Protein AF-A0A9X9I6J0-F1 (afdb_monomer_lite)

InterPro domains:
  IPR027417 P-loop containing nucleoside triphosphate hydrolase [G3DSA:3.40.50.300] (1-83)
  IPR027417 P-loop containing nucleoside triphosphate hydrolase [SSF52540] (9-61)
  IPR041685 Endonuclease GajA/Old nuclease/RecF-like, AAA domain [PF13175] (3-50)
  IPR051396 Bacterial Antiviral Defense Nuclease [PTHR43581] (5-125)

Sequence (135 aa):
MIKNKKNIIFCIDEPDAFLHRGLQLKLRDVLYDISNKHQVIVTTHSPEFIDSSSLKNVILLDQEIGEEKLYKRTNTYINSINTISIDLSEDDGARKIREYLGLEEDKTDLLDNYNIFVEGECDKNIFLNYVSCLK

Organism: Neisseria subflava (NCBI:txid28449)

Radius of gyration: 22.51 Å; chains: 1; bounding box: 66×33×71 Å

Structure (mmCIF, N/CA/C/O backbone):
data_AF-A0A9X9I6J0-F1
#
_entry.id   AF-A0A9X9I6J0-F1
#
loop_
_atom_site.group_PDB
_atom_site.id
_atom_site.type_symbol
_atom_site.label_atom_id
_atom_site.label_alt_id
_atom_site.label_comp_id
_atom_site.label_asym_id
_atom_site.label_entity_id
_atom_site.label_seq_id
_atom_site.pdbx_PDB_ins_code
_atom_site.Cartn_x
_atom_site.Cartn_y
_atom_site.Cartn_z
_atom_site.occupancy
_atom_site.B_iso_or_equiv
_atom_site.auth_seq_id
_atom_site.auth_comp_id
_atom_site.auth_asym_id
_atom_site.auth_atom_id
_atom_site.pdbx_PDB_model_num
ATOM 1 N N . MET A 1 1 ? 3.836 16.599 34.143 1.00 36.25 1 MET A N 1
ATOM 2 C CA . MET A 1 1 ? 4.628 15.525 33.503 1.00 36.25 1 MET A CA 1
ATOM 3 C C . MET A 1 1 ? 4.252 15.482 32.027 1.00 36.25 1 MET A C 1
ATOM 5 O O . MET A 1 1 ? 3.197 14.962 31.689 1.00 36.25 1 MET A O 1
ATOM 9 N N . ILE A 1 2 ? 5.033 16.123 31.157 1.00 43.81 2 ILE A N 1
ATOM 10 C CA . ILE A 1 2 ? 4.777 16.112 29.710 1.00 43.81 2 ILE A CA 1
ATOM 11 C C . ILE A 1 2 ? 5.226 14.733 29.214 1.00 43.81 2 ILE A C 1
ATOM 13 O O . ILE A 1 2 ? 6.422 14.467 29.126 1.00 43.81 2 ILE A O 1
ATOM 17 N N . LYS A 1 3 ? 4.282 13.807 28.989 1.00 50.66 3 LYS A N 1
ATOM 18 C CA . LYS A 1 3 ? 4.588 12.533 28.324 1.00 50.66 3 LYS A CA 1
ATOM 19 C C . LYS A 1 3 ? 5.032 12.879 26.909 1.00 50.66 3 LYS A C 1
ATOM 21 O O . LYS A 1 3 ? 4.205 13.252 26.084 1.00 50.66 3 LYS A O 1
ATOM 26 N N . ASN A 1 4 ? 6.332 12.784 26.657 1.00 54.72 4 ASN A N 1
ATOM 27 C CA . ASN A 1 4 ? 6.906 12.935 25.330 1.00 54.72 4 ASN A CA 1
ATOM 28 C C . ASN A 1 4 ? 6.281 11.838 24.448 1.00 54.72 4 ASN A C 1
ATOM 30 O O . ASN A 1 4 ? 6.608 10.659 24.607 1.00 54.72 4 ASN A O 1
ATOM 34 N N . LYS A 1 5 ? 5.283 12.192 23.625 1.00 62.47 5 LYS A N 1
ATOM 35 C CA . LYS A 1 5 ? 4.654 11.261 22.680 1.00 62.47 5 LYS A CA 1
ATOM 36 C C . LYS A 1 5 ? 5.770 10.823 21.736 1.00 62.47 5 LYS A C 1
ATOM 38 O O . LYS A 1 5 ? 6.253 11.622 20.943 1.00 62.47 5 LYS A O 1
ATOM 43 N N . LYS A 1 6 ? 6.242 9.584 21.882 1.00 72.94 6 LYS A N 1
ATOM 44 C CA . LYS A 1 6 ? 7.229 9.024 20.960 1.00 72.94 6 LYS A CA 1
ATOM 45 C C . LYS A 1 6 ? 6.564 8.946 19.587 1.00 72.94 6 LYS A C 1
ATOM 47 O O . LYS A 1 6 ? 5.580 8.225 19.431 1.00 72.94 6 LYS A O 1
ATOM 52 N N . ASN A 1 7 ? 7.087 9.703 18.630 1.00 81.25 7 ASN A N 1
ATOM 53 C CA . ASN A 1 7 ? 6.712 9.579 17.229 1.00 81.25 7 ASN A CA 1
ATOM 54 C C . ASN A 1 7 ? 7.362 8.295 16.710 1.00 81.25 7 ASN A C 1
ATOM 56 O O . ASN A 1 7 ? 8.572 8.250 16.507 1.00 81.25 7 ASN A O 1
ATOM 60 N N . ILE A 1 8 ? 6.567 7.232 16.611 1.00 92.31 8 ILE A N 1
ATOM 61 C CA . ILE A 1 8 ? 7.001 5.920 16.130 1.00 92.31 8 ILE A CA 1
ATOM 62 C C . ILE A 1 8 ? 6.483 5.764 14.703 1.00 92.31 8 ILE A C 1
ATOM 64 O O . ILE A 1 8 ? 5.313 6.054 14.438 1.00 92.31 8 ILE A O 1
ATOM 68 N N . ILE A 1 9 ? 7.366 5.316 13.815 1.00 95.12 9 ILE A N 1
ATOM 69 C CA . ILE A 1 9 ? 7.051 4.929 12.442 1.00 95.12 9 ILE A CA 1
ATOM 70 C C . ILE A 1 9 ? 7.337 3.432 12.335 1.00 95.12 9 ILE A C 1
ATOM 72 O O . ILE A 1 9 ? 8.431 2.987 12.686 1.00 95.12 9 ILE A O 1
ATOM 76 N N . PHE A 1 10 ? 6.349 2.668 11.890 1.00 95.69 10 PHE A N 1
ATOM 77 C CA . PHE A 1 10 ? 6.479 1.255 11.569 1.00 95.69 10 PHE A CA 1
ATOM 78 C C . PHE A 1 10 ? 6.655 1.119 10.061 1.00 95.69 10 PHE A C 1
ATOM 80 O O . PHE A 1 10 ? 5.794 1.568 9.312 1.00 95.69 10 PHE A O 1
ATOM 87 N N . CYS A 1 11 ? 7.746 0.492 9.632 1.00 97.19 11 CYS A N 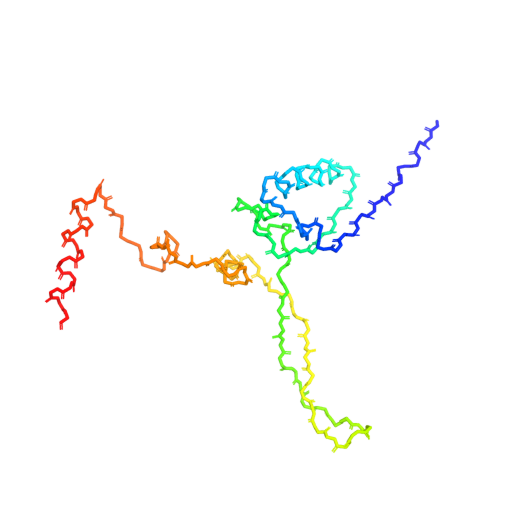1
ATOM 88 C CA . CYS A 1 11 ? 7.964 0.105 8.242 1.00 97.19 11 CYS A CA 1
ATOM 89 C C . CYS A 1 11 ? 8.059 -1.417 8.206 1.00 97.19 11 CYS A C 1
ATOM 91 O O . CYS A 1 11 ? 8.928 -1.976 8.878 1.00 97.19 11 CYS A O 1
ATOM 93 N N . ILE A 1 12 ? 7.151 -2.078 7.492 1.00 96.00 12 ILE A N 1
ATOM 94 C CA . ILE A 1 12 ? 7.087 -3.541 7.444 1.00 96.00 12 ILE A CA 1
ATOM 95 C C . ILE A 1 12 ? 7.067 -3.977 5.987 1.00 96.00 12 ILE A C 1
ATOM 97 O O . ILE A 1 12 ? 6.236 -3.509 5.214 1.00 96.00 12 ILE A O 1
ATOM 101 N N . ASP A 1 13 ? 7.998 -4.855 5.638 1.00 95.69 13 ASP A N 1
ATOM 102 C CA . ASP A 1 13 ? 8.119 -5.390 4.289 1.00 95.69 13 ASP A CA 1
ATOM 103 C C . ASP A 1 13 ? 7.268 -6.659 4.161 1.00 95.69 13 ASP A C 1
ATOM 105 O O . ASP A 1 13 ? 7.384 -7.543 5.013 1.00 95.69 13 ASP A O 1
ATOM 109 N N . GLU A 1 14 ? 6.386 -6.704 3.160 1.00 94.12 14 GLU A N 1
ATOM 110 C CA . GLU A 1 14 ? 5.515 -7.839 2.805 1.00 94.12 14 GLU A CA 1
ATOM 111 C C . GLU A 1 14 ? 4.918 -8.587 4.018 1.00 94.12 14 GLU A C 1
ATOM 113 O O . GLU A 1 14 ? 5.142 -9.790 4.209 1.00 94.12 14 GLU A O 1
ATOM 118 N N . PRO A 1 15 ? 4.140 -7.911 4.886 1.00 94.25 15 PRO A N 1
ATOM 119 C CA . PRO A 1 15 ? 3.650 -8.516 6.121 1.00 94.25 15 PRO A CA 1
ATOM 120 C C . PRO A 1 15 ? 2.629 -9.643 5.857 1.00 94.25 15 PRO A C 1
ATOM 122 O O . PRO A 1 15 ? 2.324 -10.430 6.752 1.00 94.25 15 PRO A O 1
ATOM 125 N N . ASP A 1 16 ? 2.099 -9.727 4.635 1.00 92.38 16 ASP A N 1
ATOM 126 C CA . ASP A 1 16 ? 1.165 -10.735 4.141 1.00 92.38 16 ASP A CA 1
ATOM 127 C C . ASP A 1 16 ? 1.818 -12.025 3.625 1.00 92.38 16 ASP A C 1
ATOM 129 O O . ASP A 1 16 ? 1.104 -12.998 3.346 1.00 92.38 16 ASP A O 1
ATOM 133 N N . ALA A 1 17 ? 3.151 -12.067 3.542 1.00 90.81 17 ALA A N 1
ATOM 134 C CA . ALA A 1 17 ? 3.883 -13.227 3.058 1.00 90.81 17 ALA A CA 1
ATOM 135 C C . ALA A 1 17 ? 3.487 -14.504 3.824 1.00 90.81 17 ALA A C 1
ATOM 137 O O . ALA A 1 17 ? 3.465 -14.552 5.056 1.00 90.81 17 ALA A O 1
ATOM 138 N N . PHE A 1 18 ? 3.170 -15.567 3.078 1.00 90.06 18 PHE A N 1
ATOM 139 C CA . PHE A 1 18 ? 2.758 -16.883 3.597 1.00 90.06 18 PHE A CA 1
ATOM 140 C C . PHE A 1 18 ? 1.451 -16.911 4.412 1.00 90.06 18 PHE A C 1
ATOM 142 O O . PHE A 1 18 ? 1.094 -17.957 4.961 1.00 90.06 18 PHE A O 1
ATOM 149 N N . LEU A 1 19 ? 0.701 -15.807 4.484 1.00 93.12 19 LEU A N 1
ATOM 150 C CA . LEU A 1 19 ? -0.593 -15.772 5.157 1.00 93.12 19 LEU A CA 1
ATOM 151 C C . LEU A 1 19 ? -1.723 -16.121 4.192 1.00 93.12 19 LEU A C 1
ATOM 153 O O . LEU A 1 19 ? -1.827 -15.572 3.101 1.00 93.12 19 LEU A O 1
ATOM 157 N N . HIS A 1 20 ? -2.638 -16.986 4.628 1.00 93.50 20 HIS A N 1
ATOM 158 C CA . HIS A 1 20 ? -3.908 -17.168 3.927 1.00 93.50 20 HIS A CA 1
ATOM 159 C C . HIS A 1 20 ? -4.798 -15.923 4.102 1.00 93.50 20 HIS A C 1
ATOM 161 O O . HIS A 1 20 ? -4.736 -15.264 5.144 1.00 93.50 20 HIS A O 1
ATOM 167 N N . ARG A 1 21 ? -5.686 -15.643 3.137 1.00 89.88 21 ARG A N 1
ATOM 168 C CA . ARG A 1 21 ? -6.538 -14.434 3.070 1.00 89.88 21 ARG A CA 1
ATOM 169 C C . ARG A 1 21 ? -7.158 -14.009 4.408 1.00 89.88 21 ARG A C 1
ATOM 171 O O . ARG A 1 21 ? -7.104 -12.846 4.791 1.00 89.88 21 ARG A O 1
ATOM 178 N N . GLY A 1 22 ? -7.715 -14.959 5.160 1.00 94.50 22 GLY A N 1
ATOM 179 C CA . GLY A 1 22 ? -8.346 -14.668 6.454 1.00 94.50 22 GLY A CA 1
ATOM 180 C C . GLY A 1 22 ? -7.391 -14.100 7.516 1.00 94.50 22 GLY A C 1
ATOM 181 O O . GLY A 1 22 ? -7.822 -13.333 8.373 1.00 94.50 22 GLY A O 1
ATOM 182 N N . LEU A 1 23 ? -6.104 -14.455 7.474 1.00 95.44 23 LEU A N 1
ATOM 183 C CA . LEU A 1 23 ? -5.079 -13.890 8.356 1.00 95.44 23 LEU A CA 1
ATOM 184 C C . LEU A 1 23 ? -4.576 -12.538 7.844 1.00 95.44 23 LEU A C 1
ATOM 186 O O . LEU A 1 23 ? -4.336 -11.658 8.664 1.00 95.44 23 LEU A O 1
ATOM 190 N N . GLN A 1 24 ? -4.488 -12.353 6.525 1.00 95.06 24 GLN A N 1
ATOM 191 C CA . GLN A 1 24 ? -4.142 -11.064 5.914 1.00 95.06 24 GLN A CA 1
ATOM 192 C C . GLN A 1 24 ? -5.135 -9.966 6.326 1.00 95.06 24 GLN A C 1
ATOM 194 O O . GLN A 1 24 ? -4.719 -8.905 6.776 1.00 95.06 24 GLN A O 1
ATOM 199 N N . LEU A 1 25 ? -6.443 -10.257 6.293 1.00 94.56 25 LEU A N 1
ATOM 200 C CA . LEU A 1 25 ? -7.488 -9.331 6.755 1.00 94.56 25 LEU A CA 1
ATOM 201 C C . LEU A 1 25 ? -7.326 -8.950 8.235 1.00 94.56 25 LEU A C 1
ATOM 203 O O . LEU A 1 25 ? -7.371 -7.775 8.582 1.00 94.56 25 LEU A O 1
ATOM 207 N N . LYS A 1 26 ? -7.074 -9.933 9.110 1.00 96.25 26 LYS A N 1
ATOM 208 C CA . LYS A 1 26 ? -6.847 -9.672 10.543 1.00 96.25 26 LYS A CA 1
ATOM 209 C C . LYS A 1 26 ? -5.596 -8.835 10.784 1.00 96.25 26 LYS A C 1
ATOM 211 O O . LYS A 1 26 ? -5.595 -7.954 11.636 1.00 96.25 26 LYS A O 1
ATOM 216 N N . LEU A 1 27 ? -4.523 -9.135 10.061 1.00 96.12 27 LEU A N 1
ATOM 217 C CA . LEU A 1 27 ? -3.266 -8.406 10.146 1.00 96.12 27 LEU A CA 1
ATOM 218 C C . LEU A 1 27 ? -3.442 -6.953 9.697 1.00 96.12 27 LEU A C 1
ATOM 220 O O . LEU A 1 27 ? -3.000 -6.043 10.393 1.00 96.12 27 LEU A O 1
ATOM 224 N N . ARG A 1 28 ? -4.134 -6.738 8.578 1.00 94.50 28 ARG A N 1
ATOM 225 C CA . ARG A 1 28 ? -4.509 -5.412 8.093 1.00 94.50 28 ARG A CA 1
ATOM 226 C C . ARG A 1 28 ? -5.262 -4.620 9.162 1.00 94.50 28 ARG A C 1
ATOM 228 O O . ARG A 1 28 ? -4.889 -3.484 9.434 1.00 94.50 28 ARG A O 1
ATOM 235 N N . ASP A 1 29 ? -6.266 -5.216 9.803 1.00 95.38 29 ASP A N 1
ATOM 236 C CA . ASP A 1 29 ? -7.049 -4.541 10.848 1.00 95.38 29 ASP A CA 1
ATOM 237 C C . ASP A 1 29 ? -6.165 -4.126 12.040 1.00 95.38 29 ASP A C 1
ATOM 239 O O . ASP A 1 29 ? -6.233 -2.989 12.506 1.00 95.38 29 ASP A O 1
ATOM 243 N N . VAL A 1 30 ? -5.248 -5.001 12.472 1.00 96.38 30 VAL A N 1
ATOM 244 C CA . VAL A 1 30 ? -4.263 -4.680 13.522 1.00 96.38 30 VAL A CA 1
ATOM 245 C C . VAL A 1 30 ? -3.352 -3.519 13.107 1.00 96.38 30 VAL A C 1
ATOM 247 O O . VAL A 1 30 ? -3.060 -2.639 13.918 1.00 96.38 30 VAL A O 1
ATOM 250 N N . LEU A 1 31 ? -2.894 -3.491 11.855 1.00 95.56 31 LEU A N 1
ATOM 251 C CA . LEU A 1 31 ? -2.039 -2.418 11.346 1.00 95.56 31 LEU A CA 1
ATOM 252 C C . LEU A 1 31 ? -2.794 -1.089 11.232 1.00 95.56 31 LEU A C 1
ATOM 254 O O . LEU A 1 31 ? -2.233 -0.049 11.586 1.00 95.56 31 LEU A O 1
ATOM 258 N N . TYR A 1 32 ? -4.071 -1.109 10.841 1.00 93.31 32 TYR A N 1
ATOM 259 C CA . TYR A 1 32 ? -4.934 0.073 10.884 1.00 93.31 32 TYR A CA 1
ATOM 260 C C . TYR A 1 32 ? -5.128 0.583 12.314 1.00 93.31 32 TYR A C 1
ATOM 262 O O . TYR A 1 32 ? -4.986 1.784 12.557 1.00 93.31 32 TYR A O 1
ATOM 270 N N . ASP A 1 33 ? -5.353 -0.302 13.284 1.00 95.56 33 ASP A N 1
ATOM 271 C CA . ASP A 1 33 ? -5.473 0.080 14.694 1.00 95.56 33 ASP A CA 1
ATOM 272 C C . ASP A 1 33 ? -4.203 0.755 15.226 1.00 95.56 33 ASP A C 1
ATOM 274 O O . ASP A 1 33 ? -4.274 1.740 15.972 1.00 95.56 33 ASP A O 1
ATOM 27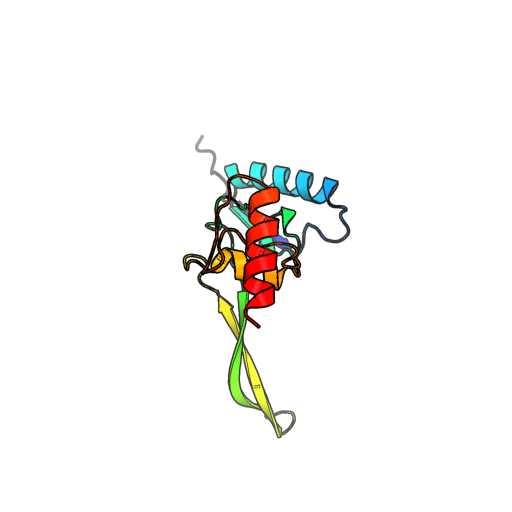8 N N . ILE A 1 34 ? -3.031 0.264 14.815 1.00 94.62 34 ILE A N 1
ATOM 279 C CA . ILE A 1 34 ? -1.739 0.889 15.121 1.00 94.62 34 ILE A CA 1
ATOM 280 C C . ILE A 1 34 ? -1.620 2.248 14.417 1.00 94.62 34 ILE A C 1
ATOM 282 O O . ILE A 1 34 ? -1.155 3.215 15.039 1.00 94.62 34 ILE A O 1
ATOM 286 N N . SER A 1 35 ? -2.092 2.351 13.168 1.00 93.50 35 SER A N 1
ATOM 287 C CA . SER A 1 35 ? -2.018 3.576 12.363 1.00 93.50 35 SER A CA 1
ATOM 288 C C . SER A 1 35 ? -2.760 4.769 12.984 1.00 93.50 35 SER A C 1
ATOM 290 O O . SER A 1 35 ? -2.368 5.921 12.809 1.00 93.50 35 SER A O 1
ATOM 292 N N . ASN A 1 36 ? -3.764 4.503 13.830 1.00 93.19 36 ASN A N 1
ATOM 293 C CA . ASN A 1 36 ? -4.501 5.535 14.567 1.00 93.19 36 ASN A CA 1
ATOM 294 C C . ASN A 1 36 ? -3.626 6.330 15.555 1.00 93.19 36 ASN A C 1
ATOM 296 O O . ASN A 1 36 ? -4.020 7.401 16.026 1.00 93.19 36 ASN A O 1
ATOM 300 N N . LYS A 1 37 ? -2.458 5.798 15.940 1.00 92.81 37 LYS A N 1
ATOM 301 C CA . LYS A 1 37 ? -1.541 6.422 16.913 1.00 92.81 37 LYS A CA 1
ATOM 302 C C . LYS A 1 37 ? -0.127 6.626 16.378 1.00 92.81 37 LYS A C 1
ATOM 304 O O . LYS A 1 37 ? 0.594 7.469 16.917 1.00 92.81 37 LYS A O 1
ATOM 309 N N . HIS A 1 38 ? 0.274 5.853 15.376 1.00 93.44 38 HIS A N 1
ATOM 310 C CA . HIS A 1 38 ? 1.630 5.794 14.837 1.00 93.44 38 HIS A CA 1
ATOM 311 C C . HIS A 1 38 ? 1.584 5.758 13.311 1.00 93.44 38 HIS A C 1
ATOM 313 O O . HIS A 1 38 ? 0.596 5.318 12.750 1.00 93.44 38 HIS A O 1
ATOM 319 N N . GLN A 1 39 ? 2.634 6.195 12.619 1.00 94.19 39 GLN A N 1
ATOM 320 C CA . GLN A 1 39 ? 2.664 6.041 11.163 1.00 94.19 39 GLN A CA 1
ATOM 321 C C . GLN A 1 39 ? 3.024 4.594 10.822 1.00 94.19 39 GLN A C 1
ATOM 323 O O . GLN A 1 39 ? 3.944 4.039 11.422 1.00 94.19 39 GLN A O 1
ATOM 328 N N . VAL A 1 40 ? 2.311 3.995 9.874 1.00 96.19 40 VAL A N 1
ATOM 329 C CA . VAL A 1 40 ? 2.560 2.630 9.400 1.00 96.19 40 VAL A CA 1
ATOM 330 C C . VAL A 1 40 ? 2.740 2.683 7.888 1.00 96.19 40 VAL A C 1
ATOM 332 O O . VAL A 1 40 ? 1.900 3.242 7.189 1.00 96.19 40 VAL A O 1
ATOM 335 N N . ILE A 1 41 ? 3.850 2.138 7.400 1.00 96.69 41 ILE A N 1
ATOM 336 C CA . ILE A 1 41 ? 4.186 2.000 5.985 1.00 96.69 41 ILE A CA 1
ATOM 337 C C . ILE A 1 41 ? 4.399 0.513 5.733 1.00 96.69 41 ILE A C 1
ATOM 339 O O . ILE A 1 41 ? 5.191 -0.128 6.429 1.00 96.69 41 ILE A O 1
ATOM 343 N N . VAL A 1 42 ? 3.682 -0.028 4.755 1.00 95.56 42 VAL A N 1
ATOM 344 C CA . VAL A 1 42 ? 3.794 -1.431 4.360 1.00 95.56 42 VAL A CA 1
ATOM 345 C C . VAL A 1 42 ? 3.998 -1.542 2.860 1.00 95.56 42 VAL A C 1
ATOM 347 O O . VAL A 1 42 ? 3.431 -0.762 2.098 1.00 95.56 42 VAL A O 1
ATOM 350 N N . THR A 1 43 ? 4.801 -2.513 2.451 1.00 94.69 43 THR A N 1
ATOM 351 C CA . THR A 1 43 ? 4.828 -3.024 1.077 1.00 94.69 43 THR A CA 1
ATOM 352 C C . THR A 1 43 ? 3.975 -4.285 1.042 1.00 94.69 43 THR A C 1
ATOM 354 O O . THR A 1 43 ? 3.904 -5.016 2.029 1.00 94.69 43 THR A O 1
ATOM 357 N N . THR A 1 44 ? 3.258 -4.524 -0.049 1.00 91.88 44 THR A N 1
ATOM 358 C CA . THR A 1 44 ? 2.397 -5.702 -0.161 1.00 91.88 44 THR A CA 1
ATOM 359 C C . THR A 1 44 ? 2.075 -5.994 -1.617 1.00 91.88 44 THR A C 1
ATOM 361 O O . THR A 1 44 ? 1.945 -5.077 -2.429 1.00 91.88 44 THR A O 1
ATOM 364 N N . HIS A 1 45 ? 1.915 -7.279 -1.919 1.00 88.12 45 HIS A N 1
ATOM 365 C CA . HIS A 1 45 ? 1.353 -7.769 -3.175 1.00 88.12 45 HIS A CA 1
ATOM 366 C C . HIS A 1 45 ? -0.106 -8.223 -3.010 1.00 88.12 45 HIS A C 1
ATOM 368 O O . HIS A 1 45 ? -0.693 -8.761 -3.947 1.00 88.12 45 HIS A O 1
ATOM 374 N N . SER A 1 46 ? -0.705 -8.036 -1.829 1.00 88.31 46 SER A N 1
ATOM 375 C CA . SER A 1 46 ? -2.072 -8.462 -1.550 1.00 88.31 46 SER A CA 1
ATOM 376 C C . SER A 1 46 ? -3.079 -7.318 -1.728 1.00 88.31 46 SER A C 1
ATOM 378 O O . SER A 1 46 ? -2.945 -6.270 -1.087 1.00 88.31 46 SER A O 1
ATOM 380 N N . PRO A 1 47 ? -4.162 -7.523 -2.505 1.00 87.00 47 PRO A N 1
ATOM 381 C CA . PRO A 1 47 ? -5.255 -6.557 -2.604 1.00 87.00 47 PRO A CA 1
ATOM 382 C C . PRO A 1 47 ? -6.001 -6.361 -1.282 1.00 87.00 47 PRO A C 1
ATOM 384 O O . PRO A 1 47 ? -6.670 -5.346 -1.112 1.00 87.00 47 PRO A O 1
ATOM 387 N N . GLU A 1 48 ? -5.897 -7.290 -0.322 1.00 88.69 48 GLU A N 1
ATOM 388 C CA . GLU A 1 48 ? -6.637 -7.190 0.942 1.00 88.69 48 GLU A CA 1
ATOM 389 C C . GLU A 1 48 ? -6.225 -5.964 1.769 1.00 88.69 48 GLU A C 1
ATOM 391 O O . GLU A 1 48 ? -7.018 -5.485 2.582 1.00 88.69 48 GLU A O 1
ATOM 396 N N . PHE A 1 49 ? -5.009 -5.452 1.555 1.00 88.88 49 PHE A N 1
ATOM 397 C CA . PHE A 1 49 ? -4.445 -4.275 2.222 1.00 88.88 49 PHE A CA 1
ATOM 398 C C . PHE A 1 49 ? -4.854 -2.947 1.580 1.00 88.88 49 PHE A C 1
ATOM 400 O O . PHE A 1 49 ? -4.556 -1.887 2.131 1.00 88.88 49 PHE A O 1
ATOM 407 N N . ILE A 1 50 ? -5.535 -2.991 0.435 1.00 85.75 50 ILE A N 1
ATOM 408 C CA . ILE A 1 50 ? -5.962 -1.803 -0.294 1.00 85.75 50 ILE A CA 1
ATOM 409 C C . ILE A 1 50 ? -7.402 -1.471 0.077 1.00 85.75 50 ILE A C 1
ATOM 411 O O . ILE A 1 50 ? -8.319 -2.277 -0.081 1.00 85.75 50 ILE A O 1
ATOM 415 N N . ASP A 1 51 ? -7.611 -0.244 0.543 1.00 79.31 51 ASP A N 1
ATOM 416 C CA . ASP A 1 51 ? -8.951 0.288 0.747 1.00 79.31 51 ASP A CA 1
ATOM 417 C C . ASP A 1 51 ? -9.562 0.706 -0.598 1.00 79.31 51 ASP A C 1
ATOM 419 O O . ASP A 1 51 ? -9.249 1.761 -1.152 1.00 79.31 51 ASP A O 1
ATOM 423 N N . SER A 1 52 ? -10.472 -0.126 -1.107 1.00 70.94 52 SER A N 1
ATOM 424 C CA . SER A 1 52 ? -11.215 0.138 -2.348 1.00 70.94 52 SER A CA 1
ATOM 425 C C . SER A 1 52 ? -12.047 1.428 -2.330 1.00 70.94 52 SER A C 1
ATOM 427 O O . SER A 1 52 ? -12.393 1.938 -3.391 1.00 70.94 52 SER A O 1
ATOM 429 N N . SER A 1 53 ? -12.371 1.971 -1.149 1.00 71.50 53 SER A N 1
ATOM 430 C CA . SER A 1 53 ? -13.164 3.198 -1.026 1.00 71.50 53 SER A CA 1
ATOM 431 C C . SER A 1 53 ? -12.327 4.475 -1.146 1.00 71.50 53 SER A C 1
ATOM 433 O O . SER A 1 53 ? -12.868 5.544 -1.434 1.00 71.50 53 SER A O 1
ATOM 435 N N . SER A 1 54 ? -11.010 4.390 -0.925 1.00 78.81 54 SER A N 1
ATOM 436 C CA . SER A 1 54 ? -10.111 5.542 -0.970 1.00 78.81 54 SER A CA 1
ATOM 437 C C . SER A 1 54 ? -8.653 5.126 -1.169 1.00 78.81 54 SER A C 1
ATOM 439 O O . SER A 1 54 ? -8.000 4.625 -0.256 1.00 78.81 54 SER A O 1
ATOM 441 N N . LEU A 1 55 ? -8.079 5.511 -2.311 1.00 84.19 55 LEU A N 1
ATOM 442 C CA . LEU A 1 55 ? -6.673 5.255 -2.650 1.00 84.19 55 LEU A CA 1
ATOM 443 C C . LEU A 1 55 ? -5.677 6.263 -2.049 1.00 84.19 55 LEU A C 1
ATOM 445 O O . LEU A 1 55 ? -4.485 6.193 -2.320 1.00 84.19 55 LEU A O 1
ATOM 449 N N . LYS A 1 56 ? -6.129 7.197 -1.201 1.00 85.94 56 LYS A N 1
ATOM 450 C CA . LYS A 1 56 ? -5.295 8.290 -0.652 1.00 85.94 56 LYS A CA 1
ATOM 451 C C . LYS A 1 56 ? -4.028 7.834 0.081 1.00 85.94 56 LYS A C 1
ATOM 453 O O . LYS A 1 56 ? -3.072 8.596 0.152 1.00 85.94 56 LYS A O 1
ATOM 458 N N . ASN A 1 57 ? -4.047 6.633 0.657 1.00 88.50 57 ASN A N 1
ATOM 459 C CA . ASN A 1 57 ? -2.926 6.067 1.414 1.00 88.50 57 ASN A CA 1
ATOM 460 C C . ASN A 1 57 ? -2.190 4.965 0.636 1.00 88.50 57 ASN A C 1
ATOM 462 O O . ASN A 1 57 ? -1.423 4.209 1.227 1.00 88.50 57 ASN A O 1
ATOM 466 N N . VAL A 1 58 ? -2.448 4.851 -0.667 1.00 89.44 58 VAL A N 1
ATOM 467 C CA . VAL A 1 58 ? -1.812 3.879 -1.552 1.00 89.44 58 VAL A CA 1
ATOM 468 C C . VAL A 1 58 ? -0.770 4.611 -2.382 1.00 89.44 58 VAL A C 1
ATOM 470 O O . VAL A 1 58 ? -1.035 5.676 -2.932 1.00 89.44 58 VAL A O 1
ATOM 473 N N . ILE A 1 59 ? 0.428 4.041 -2.461 1.00 91.12 59 ILE A N 1
ATOM 474 C CA . ILE A 1 59 ? 1.492 4.522 -3.339 1.00 91.12 59 ILE A CA 1
ATOM 475 C C . ILE A 1 59 ? 1.791 3.384 -4.299 1.00 91.12 59 ILE A C 1
ATOM 477 O O . ILE A 1 59 ? 2.277 2.335 -3.878 1.00 91.12 59 ILE A O 1
ATOM 481 N N . LEU A 1 60 ? 1.484 3.592 -5.576 1.00 90.25 60 LEU A N 1
ATOM 482 C CA . LEU A 1 60 ? 1.825 2.647 -6.628 1.00 90.25 60 LEU A CA 1
ATOM 483 C C . LEU A 1 60 ? 3.165 3.055 -7.245 1.00 90.25 60 LEU A C 1
ATOM 485 O O . LEU A 1 60 ? 3.351 4.209 -7.637 1.00 90.25 60 LEU A O 1
ATOM 489 N N . LEU A 1 61 ? 4.103 2.111 -7.291 1.00 90.88 61 LEU A N 1
ATOM 490 C CA . LEU A 1 61 ? 5.437 2.305 -7.849 1.00 90.88 61 LEU A CA 1
ATOM 491 C C . LEU A 1 61 ? 5.567 1.531 -9.157 1.00 90.88 61 LEU A C 1
ATOM 493 O O . LEU A 1 61 ? 5.131 0.385 -9.243 1.00 90.88 61 LEU A O 1
ATOM 497 N N . ASP A 1 62 ? 6.213 2.151 -10.136 1.00 89.38 62 ASP A N 1
ATOM 498 C CA . ASP A 1 62 ? 6.477 1.571 -11.448 1.00 89.38 62 ASP A CA 1
ATOM 499 C C . ASP A 1 62 ? 7.935 1.779 -11.871 1.00 89.38 62 ASP A C 1
ATOM 501 O O . ASP A 1 62 ? 8.713 2.468 -11.200 1.00 89.38 62 ASP A O 1
ATOM 505 N N . GLN A 1 63 ? 8.322 1.136 -12.967 1.00 90.94 63 GLN A N 1
ATOM 506 C CA . GLN A 1 63 ? 9.652 1.174 -13.540 1.00 90.94 63 GLN A CA 1
ATOM 507 C C . GLN A 1 63 ? 9.637 1.873 -14.896 1.00 90.94 63 GLN A C 1
ATOM 509 O O . GLN A 1 63 ? 8.950 1.459 -15.823 1.00 90.94 63 GLN A O 1
ATOM 514 N N . GLU A 1 64 ? 10.482 2.889 -15.037 1.00 92.69 64 GLU A N 1
ATOM 515 C CA . GLU A 1 64 ? 10.723 3.557 -16.310 1.00 92.69 64 GLU A CA 1
ATOM 516 C C . GLU A 1 64 ? 12.140 3.258 -16.805 1.00 92.69 64 GLU A C 1
ATOM 518 O O . GLU A 1 64 ? 13.120 3.300 -16.049 1.00 92.69 64 GLU A O 1
ATOM 523 N N . ILE A 1 65 ? 12.255 2.969 -18.101 1.00 92.00 65 ILE A N 1
ATOM 524 C CA . ILE A 1 65 ? 13.544 2.805 -18.762 1.00 92.00 65 ILE A CA 1
ATOM 525 C C . ILE A 1 65 ? 14.148 4.190 -19.000 1.00 92.00 65 ILE A C 1
ATOM 527 O O . ILE A 1 65 ? 13.747 4.928 -19.895 1.00 92.00 65 ILE A O 1
ATOM 531 N N . GLY A 1 66 ? 15.145 4.524 -18.192 1.00 86.56 66 GLY A N 1
ATOM 532 C CA . GLY A 1 66 ? 15.958 5.715 -18.350 1.00 86.56 66 GLY A CA 1
ATOM 533 C C . GLY A 1 66 ? 17.036 5.577 -19.425 1.00 86.56 66 GLY A C 1
ATOM 534 O O . GLY A 1 66 ? 17.154 4.576 -20.138 1.00 86.56 66 GLY A O 1
ATOM 535 N N . GLU A 1 67 ? 17.858 6.619 -19.502 1.00 87.56 67 GLU A N 1
ATOM 536 C CA . GLU A 1 67 ? 18.901 6.752 -20.514 1.00 87.56 67 GLU A CA 1
ATOM 537 C C . GLU A 1 67 ? 19.926 5.610 -20.479 1.00 87.56 67 GLU A C 1
ATOM 539 O O . GLU A 1 67 ? 20.267 5.046 -19.431 1.00 87.56 67 GLU A O 1
ATOM 544 N N . GLU A 1 68 ? 20.451 5.301 -21.660 1.00 90.31 68 GLU A N 1
ATOM 545 C CA . GLU A 1 68 ? 21.520 4.333 -21.839 1.00 90.31 68 GLU A CA 1
ATOM 546 C C . GLU A 1 68 ? 22.826 4.863 -21.229 1.00 90.31 68 GLU A C 1
ATOM 548 O O . GLU A 1 68 ? 23.281 5.971 -21.521 1.00 90.31 68 GLU A O 1
ATOM 553 N N . LYS A 1 69 ? 23.451 4.064 -20.361 1.00 88.81 69 LYS A N 1
ATOM 554 C CA . LYS A 1 69 ? 24.704 4.419 -19.689 1.00 88.81 69 LYS A CA 1
ATOM 555 C C . LYS A 1 69 ? 25.782 3.394 -19.997 1.00 88.81 69 LYS A C 1
ATOM 557 O O . LYS A 1 69 ? 25.556 2.186 -19.949 1.00 88.81 69 LYS A O 1
ATOM 562 N N . LEU A 1 70 ? 26.994 3.887 -20.249 1.00 88.69 70 LEU A N 1
ATOM 563 C CA . LEU A 1 70 ? 28.168 3.038 -20.417 1.00 88.69 70 LEU A CA 1
ATOM 564 C C . LEU A 1 70 ? 28.614 2.481 -19.059 1.00 88.69 70 LEU A C 1
ATOM 566 O O . LEU A 1 70 ? 29.134 3.204 -18.202 1.00 88.69 70 LEU A O 1
ATOM 570 N N . TYR A 1 71 ? 28.462 1.174 -18.875 1.00 88.00 71 TYR A N 1
ATOM 571 C CA . TYR A 1 71 ? 28.899 0.479 -17.675 1.00 88.00 71 TYR A CA 1
ATOM 572 C C . TYR A 1 71 ? 30.385 0.115 -17.780 1.00 88.00 71 TYR A C 1
ATOM 574 O O . TYR A 1 71 ? 30.775 -0.890 -18.375 1.00 88.00 71 TYR A O 1
ATOM 582 N N . LYS A 1 72 ? 31.240 0.947 -17.171 1.00 88.62 72 LYS A N 1
ATOM 583 C CA . LYS A 1 72 ? 32.711 0.875 -17.301 1.00 88.62 72 LYS A CA 1
ATOM 584 C C . LYS A 1 72 ? 33.326 -0.484 -16.947 1.00 88.62 72 LYS A C 1
ATOM 586 O O . LYS A 1 72 ? 34.371 -0.823 -17.485 1.00 88.62 72 LYS A O 1
ATOM 591 N N . ARG A 1 73 ? 32.710 -1.256 -16.041 1.00 88.38 73 ARG A N 1
ATOM 592 C CA . ARG A 1 73 ? 33.256 -2.547 -15.583 1.00 88.38 73 ARG A CA 1
ATOM 593 C C . ARG A 1 73 ? 33.173 -3.639 -16.653 1.00 88.38 73 ARG A C 1
ATOM 595 O O . ARG A 1 73 ? 34.081 -4.452 -16.748 1.00 88.38 73 ARG A O 1
ATOM 602 N N . THR A 1 74 ? 32.086 -3.674 -17.418 1.00 89.00 74 THR A N 1
ATOM 603 C CA . THR A 1 74 ? 31.843 -4.679 -18.469 1.00 89.00 74 THR A CA 1
ATOM 604 C C . THR A 1 74 ? 32.038 -4.110 -19.871 1.00 89.00 74 THR A C 1
ATOM 606 O O . THR A 1 74 ? 32.029 -4.867 -20.833 1.00 89.00 74 THR A O 1
ATOM 609 N N . ASN A 1 75 ? 32.229 -2.790 -19.987 1.00 88.69 75 ASN A N 1
ATOM 610 C CA . ASN A 1 75 ? 32.281 -2.050 -21.246 1.00 88.69 75 ASN A CA 1
ATOM 611 C C . ASN A 1 75 ? 31.031 -2.272 -22.118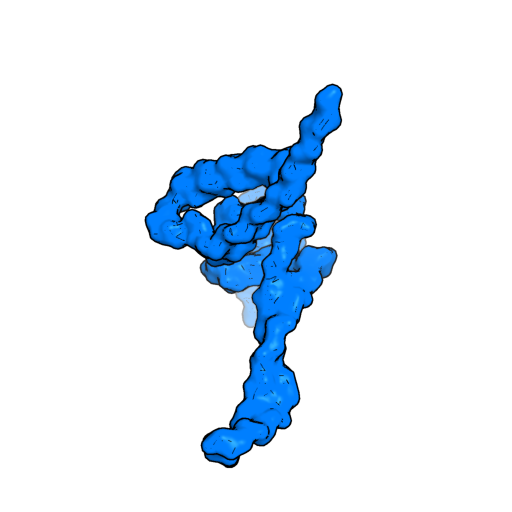 1.00 88.69 75 ASN A C 1
ATOM 613 O O . ASN A 1 75 ? 31.120 -2.376 -23.339 1.00 88.69 75 ASN A O 1
ATOM 617 N N . THR A 1 76 ? 29.867 -2.371 -21.472 1.00 90.25 76 THR A N 1
ATOM 618 C CA . THR A 1 76 ? 28.564 -2.560 -22.123 1.00 90.25 76 THR A CA 1
ATOM 619 C C . THR A 1 76 ? 27.658 -1.370 -21.860 1.00 90.25 76 THR A C 1
ATOM 621 O O . THR A 1 76 ? 27.727 -0.744 -20.800 1.00 90.25 76 THR A O 1
ATOM 624 N N . TYR A 1 77 ? 26.782 -1.083 -22.813 1.00 88.88 77 TYR A N 1
ATOM 625 C CA . TYR A 1 77 ? 25.704 -0.124 -22.642 1.00 88.88 77 TYR A CA 1
ATOM 626 C C . TYR A 1 77 ? 24.523 -0.798 -21.945 1.00 88.88 77 TYR A C 1
ATOM 628 O O . TYR A 1 77 ? 24.172 -1.931 -22.273 1.00 88.88 77 TYR A O 1
ATOM 636 N N . ILE A 1 78 ? 23.977 -0.141 -20.924 1.00 89.75 78 ILE A N 1
ATOM 637 C CA . ILE A 1 78 ? 22.847 -0.647 -20.144 1.00 89.75 78 ILE A CA 1
ATOM 638 C C . ILE A 1 78 ? 21.887 0.511 -19.897 1.00 89.75 78 ILE A C 1
ATOM 640 O O . ILE A 1 78 ? 22.302 1.590 -19.470 1.00 89.75 78 ILE A O 1
ATOM 644 N N . ASN A 1 79 ? 20.603 0.279 -20.134 1.00 90.44 79 ASN A N 1
ATOM 645 C CA . ASN A 1 79 ? 19.547 1.207 -19.767 1.00 90.44 79 ASN A CA 1
ATOM 646 C C . ASN A 1 79 ? 19.382 1.247 -18.246 1.00 90.44 79 ASN A C 1
ATOM 648 O O . ASN A 1 79 ? 19.251 0.204 -17.601 1.00 90.44 79 ASN A O 1
ATOM 652 N N . SER A 1 80 ? 19.384 2.442 -17.652 1.00 86.94 80 SER A N 1
ATOM 653 C CA . SER A 1 80 ? 19.054 2.556 -16.229 1.00 86.94 80 SER A CA 1
ATOM 654 C C . SER A 1 80 ? 17.567 2.307 -16.011 1.00 86.94 80 SER A C 1
ATOM 656 O O . SER A 1 80 ? 16.757 2.889 -16.718 1.00 86.94 80 SER A O 1
ATOM 658 N N . ILE A 1 81 ? 17.209 1.505 -15.013 1.00 90.44 81 ILE A N 1
ATOM 659 C CA . ILE A 1 81 ? 15.819 1.361 -14.572 1.00 90.44 81 ILE A CA 1
ATOM 660 C C . ILE A 1 81 ? 15.598 2.360 -13.437 1.00 90.44 81 ILE A C 1
ATOM 662 O O . ILE A 1 81 ? 16.313 2.317 -12.433 1.00 90.44 81 ILE A O 1
ATOM 666 N N . ASN A 1 82 ? 14.642 3.268 -13.612 1.00 90.88 82 ASN A N 1
ATOM 667 C CA . ASN A 1 82 ? 14.260 4.261 -12.614 1.00 90.88 82 ASN A CA 1
ATOM 668 C C . ASN A 1 82 ? 12.929 3.863 -11.974 1.00 90.88 82 ASN A C 1
ATOM 670 O O . ASN A 1 82 ? 12.048 3.352 -12.657 1.00 90.88 82 ASN A O 1
ATOM 674 N N . THR A 1 83 ? 12.770 4.128 -10.679 1.00 92.62 83 THR A N 1
ATOM 675 C CA . THR A 1 83 ? 11.483 3.960 -9.993 1.00 92.62 83 THR A CA 1
ATOM 676 C C . THR A 1 83 ? 10.695 5.258 -10.067 1.00 92.62 83 THR A C 1
ATOM 678 O O . THR A 1 83 ? 11.204 6.309 -9.673 1.00 92.62 83 THR A O 1
ATOM 681 N N . ILE A 1 84 ? 9.456 5.173 -10.534 1.00 91.19 84 ILE A N 1
ATOM 682 C CA . ILE A 1 84 ? 8.517 6.293 -10.609 1.00 91.19 84 ILE A CA 1
ATOM 683 C C . ILE A 1 84 ? 7.292 6.002 -9.737 1.00 91.19 84 ILE A C 1
ATOM 685 O O . ILE A 1 84 ? 6.935 4.847 -9.518 1.00 91.19 84 ILE A O 1
ATOM 689 N N . SER A 1 85 ? 6.651 7.047 -9.216 1.00 89.44 85 SER A N 1
ATOM 690 C CA . SER A 1 85 ? 5.354 6.930 -8.543 1.00 89.44 85 SER A CA 1
ATOM 691 C C . SER A 1 85 ? 4.236 7.230 -9.531 1.00 89.44 85 SER A C 1
ATOM 693 O O . SER A 1 85 ? 4.278 8.268 -10.195 1.00 89.44 85 SER A O 1
ATOM 695 N N . ILE A 1 86 ? 3.227 6.369 -9.589 1.00 87.25 86 ILE A N 1
ATOM 696 C CA . ILE A 1 86 ? 2.040 6.589 -10.414 1.00 87.25 86 ILE A CA 1
ATOM 697 C C . ILE A 1 86 ? 1.060 7.484 -9.649 1.00 87.25 86 ILE A C 1
ATOM 699 O O . ILE A 1 86 ? 0.763 7.232 -8.479 1.00 87.25 86 ILE A O 1
ATOM 703 N N . ASP A 1 87 ? 0.537 8.513 -10.317 1.00 83.81 87 ASP A N 1
ATOM 704 C CA . ASP A 1 87 ? -0.561 9.315 -9.781 1.00 83.81 87 ASP A CA 1
ATOM 705 C C . ASP A 1 87 ? -1.872 8.516 -9.848 1.00 83.81 87 ASP A C 1
ATOM 707 O O . ASP A 1 87 ? -2.350 8.151 -10.922 1.00 83.81 87 ASP A O 1
ATOM 711 N N . LEU A 1 88 ? -2.432 8.209 -8.678 1.00 80.31 88 LEU A N 1
ATOM 712 C CA . LEU A 1 88 ? -3.682 7.459 -8.526 1.00 80.31 88 LEU A CA 1
ATOM 713 C C . LEU A 1 88 ? -4.922 8.364 -8.483 1.00 80.31 88 LEU A C 1
ATOM 715 O O . LEU A 1 88 ? -6.027 7.858 -8.296 1.00 80.31 88 LEU A O 1
ATOM 719 N N . SER A 1 89 ? -4.754 9.687 -8.587 1.00 73.44 89 SER A N 1
ATOM 720 C CA . SER A 1 89 ? -5.867 10.643 -8.620 1.00 73.44 89 SER A CA 1
ATOM 721 C C . SER A 1 89 ? -6.536 10.756 -9.993 1.00 73.44 89 SER A C 1
ATOM 723 O O . SER A 1 89 ? -7.659 11.252 -10.081 1.00 73.44 89 SER A O 1
ATOM 725 N N . GLU A 1 90 ? -5.877 10.270 -11.046 1.00 68.31 90 GLU A N 1
ATOM 726 C CA . GLU A 1 90 ? -6.482 10.097 -12.364 1.00 68.31 90 GLU A CA 1
ATOM 727 C C . GLU A 1 90 ? -7.526 8.965 -12.320 1.00 68.31 90 GLU A C 1
ATOM 729 O O . GLU A 1 90 ? -7.368 8.004 -11.564 1.00 68.31 90 GLU A O 1
ATOM 734 N N . ASP A 1 91 ? -8.576 9.065 -13.149 1.00 58.94 91 ASP A N 1
ATOM 735 C CA . ASP A 1 91 ? -9.771 8.182 -13.204 1.00 58.94 91 ASP A CA 1
ATOM 736 C C . ASP A 1 91 ? -9.449 6.674 -13.355 1.00 58.94 91 ASP A C 1
ATOM 738 O O . ASP A 1 91 ? -10.285 5.792 -13.192 1.00 58.94 91 ASP A O 1
ATOM 742 N N . ASP A 1 92 ? -8.180 6.373 -13.603 1.00 68.00 92 ASP A N 1
ATOM 743 C CA . ASP A 1 92 ? -7.627 5.080 -13.949 1.00 68.00 92 ASP A CA 1
ATOM 744 C C . ASP A 1 92 ? -6.809 4.403 -12.823 1.00 68.00 92 ASP A C 1
ATOM 746 O O . ASP A 1 92 ? -6.338 3.272 -12.962 1.00 68.00 92 ASP A O 1
ATOM 750 N N . GLY A 1 93 ? -6.612 5.073 -11.680 1.00 70.75 93 GLY A N 1
ATOM 751 C CA . GLY A 1 93 ? -5.740 4.579 -10.603 1.00 70.75 93 GLY A CA 1
ATOM 752 C C . GLY A 1 93 ? -6.159 3.212 -10.046 1.00 70.75 93 GLY A C 1
ATOM 753 O O . GLY A 1 93 ? -5.320 2.346 -9.791 1.00 70.75 93 GLY A O 1
ATOM 754 N N . ALA A 1 94 ? -7.467 2.978 -9.914 1.00 71.69 94 ALA A N 1
ATOM 755 C CA . ALA A 1 94 ? -7.996 1.698 -9.451 1.00 71.69 94 ALA A CA 1
ATOM 756 C C . ALA A 1 94 ? -7.774 0.566 -10.470 1.00 71.69 94 ALA A C 1
ATOM 758 O O . ALA A 1 94 ? -7.526 -0.567 -10.053 1.00 71.69 94 ALA A O 1
ATOM 759 N N . ARG A 1 95 ? -7.837 0.857 -11.779 1.00 76.44 95 ARG A N 1
ATOM 760 C CA . ARG A 1 95 ? -7.571 -0.125 -12.843 1.00 76.44 95 ARG A CA 1
ATOM 761 C C . ARG A 1 95 ? -6.103 -0.531 -12.837 1.00 76.44 95 ARG A C 1
ATOM 763 O O . ARG A 1 95 ? -5.815 -1.719 -12.739 1.00 76.44 95 ARG A O 1
ATOM 770 N N . LYS A 1 96 ? -5.182 0.438 -12.789 1.00 78.94 96 LYS A N 1
ATOM 771 C CA . LYS A 1 96 ? -3.738 0.163 -12.688 1.00 78.94 96 LYS A CA 1
ATOM 772 C C . LYS A 1 96 ? -3.402 -0.704 -11.475 1.00 78.94 96 LYS A C 1
ATOM 774 O O . LYS A 1 96 ? -2.664 -1.670 -11.592 1.00 78.94 96 LYS A O 1
ATOM 779 N N . ILE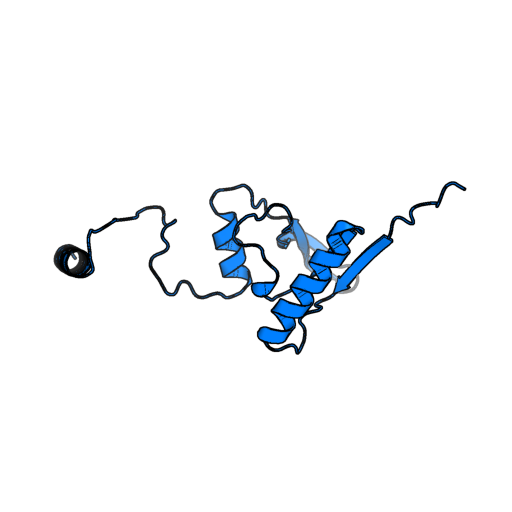 A 1 97 ? -3.986 -0.432 -10.307 1.00 81.00 97 ILE A N 1
ATOM 780 C CA . ILE A 1 97 ? -3.781 -1.286 -9.124 1.00 81.00 97 ILE A CA 1
ATOM 781 C C . ILE A 1 97 ? -4.243 -2.728 -9.381 1.00 81.00 97 ILE A C 1
ATOM 783 O O . ILE A 1 97 ? -3.535 -3.663 -9.011 1.00 81.00 97 ILE A O 1
ATOM 787 N N . ARG A 1 98 ? -5.412 -2.924 -10.010 1.00 76.75 98 ARG A N 1
ATOM 788 C CA . ARG A 1 98 ? -5.914 -4.267 -10.350 1.00 76.75 98 ARG A CA 1
ATOM 789 C C . ARG A 1 98 ? -4.958 -5.004 -11.283 1.00 76.75 98 ARG A C 1
ATOM 791 O O . ARG A 1 98 ? -4.623 -6.152 -10.997 1.00 76.75 98 ARG A O 1
ATOM 798 N N . GLU A 1 99 ? -4.473 -4.325 -12.322 1.00 78.81 99 GLU A N 1
ATOM 799 C CA . GLU A 1 99 ? -3.488 -4.870 -13.261 1.00 78.81 99 GLU A CA 1
ATOM 800 C C . GLU A 1 99 ? -2.199 -5.300 -12.544 1.00 78.81 99 GLU A C 1
ATOM 802 O O . GLU A 1 99 ? -1.746 -6.431 -12.718 1.00 78.81 99 GLU A O 1
ATOM 807 N N . TYR A 1 100 ? -1.640 -4.448 -11.676 1.00 78.62 100 TYR A N 1
ATOM 808 C CA . TYR A 1 100 ? -0.401 -4.747 -10.938 1.00 78.62 100 TYR A CA 1
ATOM 809 C C . TYR A 1 100 ? -0.546 -5.910 -9.957 1.00 78.62 100 TYR A C 1
ATOM 811 O O . TYR A 1 100 ? 0.426 -6.609 -9.674 1.00 78.62 100 TYR A O 1
ATOM 819 N N . LEU A 1 101 ? -1.751 -6.122 -9.432 1.00 77.75 101 LEU A N 1
ATOM 820 C CA . LEU A 1 101 ? -2.054 -7.216 -8.512 1.00 77.75 101 LEU A CA 1
ATOM 821 C C . LEU A 1 101 ? -2.499 -8.494 -9.231 1.00 77.75 101 LEU A C 1
ATOM 823 O O . LEU A 1 101 ? -2.813 -9.480 -8.565 1.00 77.75 101 LEU A O 1
ATOM 827 N N . GLY A 1 102 ? -2.532 -8.494 -10.569 1.00 68.31 102 GLY A N 1
ATOM 828 C CA . GLY A 1 102 ? -2.956 -9.646 -11.364 1.00 68.31 102 GLY A CA 1
ATOM 829 C C . GLY A 1 102 ? -4.415 -10.038 -11.124 1.00 68.31 102 GLY A C 1
ATOM 830 O O . GLY A 1 102 ? -4.763 -11.212 -11.242 1.00 68.31 102 GLY A O 1
ATOM 831 N N . LEU A 1 103 ? -5.262 -9.080 -10.738 1.00 70.19 103 LEU A N 1
ATOM 832 C CA . LEU A 1 103 ? -6.698 -9.302 -10.630 1.00 70.19 103 LEU A CA 1
ATOM 833 C C . LEU A 1 103 ? -7.279 -9.307 -12.04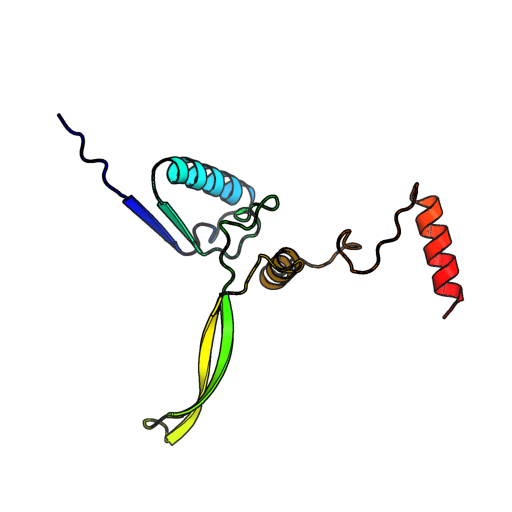8 1.00 70.19 103 LEU A C 1
ATOM 835 O O . LEU A 1 103 ? -7.338 -8.258 -12.684 1.00 70.19 103 LEU A O 1
ATOM 839 N N . GLU A 1 104 ? -7.665 -10.485 -12.546 1.00 59.91 104 GLU A N 1
ATOM 840 C CA . GLU A 1 104 ? -8.295 -10.631 -13.865 1.00 59.91 104 GLU A CA 1
ATOM 841 C C . GLU A 1 104 ? -9.555 -9.748 -13.960 1.00 59.91 104 GLU A C 1
ATOM 843 O O . GLU A 1 104 ? -10.372 -9.715 -13.033 1.00 59.91 104 GLU A O 1
ATOM 848 N N . GLU A 1 105 ? -9.726 -9.045 -15.087 1.00 55.53 105 GLU A N 1
ATOM 849 C CA . GLU A 1 105 ? -10.951 -8.313 -15.455 1.00 55.53 105 GLU A CA 1
ATOM 850 C C . GLU A 1 105 ? -12.076 -9.296 -15.825 1.00 55.53 105 GLU A C 1
ATOM 852 O O . GLU A 1 105 ? -12.691 -9.247 -16.889 1.00 55.53 105 GLU A O 1
ATOM 857 N N . ASP A 1 106 ? -12.373 -10.230 -14.930 1.00 50.28 106 ASP A N 1
ATOM 858 C CA . ASP A 1 106 ? -13.515 -11.120 -15.050 1.00 50.28 106 ASP A CA 1
ATOM 859 C C . ASP A 1 106 ? -14.778 -10.365 -14.631 1.00 50.28 106 ASP A C 1
ATOM 861 O O . ASP A 1 106 ? -15.339 -10.624 -13.563 1.00 50.28 106 ASP A O 1
ATOM 865 N N . LYS A 1 107 ? -15.195 -9.395 -15.457 1.00 51.38 107 LYS A N 1
ATOM 866 C CA . LYS A 1 107 ? -16.557 -8.848 -15.638 1.00 51.38 107 LYS A CA 1
ATOM 867 C C . LYS A 1 107 ? -16.467 -7.426 -16.174 1.00 51.38 107 LYS A C 1
ATOM 869 O O . LYS A 1 107 ? -15.671 -6.643 -15.680 1.00 51.38 107 LYS A O 1
ATOM 874 N N . THR A 1 108 ? -17.373 -7.119 -17.106 1.00 54.44 108 THR A N 1
ATOM 875 C CA . THR A 1 108 ? -17.847 -5.768 -17.458 1.00 54.44 108 THR A CA 1
ATOM 876 C C . THR A 1 108 ? -17.582 -4.774 -16.329 1.00 54.44 108 THR A C 1
ATOM 878 O O . THR A 1 108 ? -18.271 -4.834 -15.301 1.00 54.44 108 THR A O 1
ATOM 881 N N . ASP A 1 109 ? -16.563 -3.932 -16.488 1.00 52.66 109 ASP A N 1
ATOM 882 C CA . ASP A 1 109 ? -16.200 -2.969 -15.463 1.00 52.66 109 ASP A CA 1
ATOM 883 C C . ASP A 1 109 ? -17.223 -1.839 -15.530 1.00 52.66 109 ASP A C 1
ATOM 885 O O . ASP A 1 109 ? -17.393 -1.196 -16.559 1.00 52.66 109 ASP A O 1
ATOM 889 N N . LEU A 1 110 ? -17.927 -1.589 -14.427 1.00 54.31 110 LEU A N 1
ATOM 890 C CA . LEU A 1 110 ? -18.891 -0.486 -14.311 1.00 54.31 110 LEU A CA 1
ATOM 891 C C . LEU A 1 110 ? -18.255 0.893 -14.544 1.00 54.31 110 LEU A C 1
ATOM 893 O O . LEU A 1 110 ? -18.979 1.885 -14.623 1.00 54.31 110 LEU A O 1
ATOM 897 N N . LEU A 1 111 ? -16.923 0.955 -14.596 1.00 50.44 111 LEU A N 1
ATOM 898 C CA . LEU A 1 111 ? -16.119 2.142 -14.856 1.00 50.44 111 LEU A CA 1
ATOM 899 C C . LEU A 1 111 ? -15.501 2.155 -16.262 1.00 50.44 111 LEU A C 1
ATOM 901 O O . LEU A 1 111 ? -14.723 3.054 -16.566 1.00 50.44 111 LEU A O 1
ATOM 905 N N . ASP A 1 112 ? -15.854 1.207 -17.137 1.00 60.75 112 ASP A N 1
ATOM 906 C CA . ASP A 1 112 ? -15.426 1.260 -18.534 1.00 60.75 112 ASP A CA 1
ATOM 907 C C . ASP A 1 112 ? -15.911 2.549 -19.216 1.00 60.75 112 ASP A C 1
ATOM 909 O O . ASP A 1 112 ? -16.969 3.099 -18.904 1.00 60.75 112 ASP A O 1
ATOM 913 N N . ASN A 1 113 ? -15.171 3.019 -20.223 1.00 59.72 113 ASN A N 1
ATOM 914 C CA . ASN A 1 113 ? -15.535 4.233 -20.969 1.00 59.72 113 ASN A CA 1
ATOM 915 C C . ASN A 1 113 ? -16.953 4.175 -21.577 1.00 59.72 113 ASN A C 1
ATOM 917 O O . ASN A 1 113 ? -17.544 5.212 -21.882 1.00 59.72 113 ASN A O 1
ATOM 921 N N . TYR A 1 114 ? -17.500 2.969 -21.766 1.00 68.50 114 TYR A N 1
ATOM 922 C CA . TYR A 1 114 ? -18.829 2.737 -22.315 1.00 68.50 114 TYR A CA 1
ATOM 923 C C . TYR A 1 114 ? -19.585 1.699 -21.487 1.00 68.50 114 TYR A C 1
ATOM 925 O O . TYR A 1 114 ? -19.397 0.497 -21.656 1.00 68.50 114 TYR A O 1
ATOM 933 N N . ASN A 1 115 ? -20.506 2.176 -20.649 1.00 75.06 115 ASN A N 1
ATOM 934 C CA . ASN A 1 115 ? -21.402 1.332 -19.863 1.00 75.06 115 ASN A CA 1
ATOM 935 C C . ASN A 1 115 ? -22.840 1.429 -20.365 1.00 75.06 115 ASN A C 1
ATOM 937 O O . ASN A 1 115 ? -23.368 2.525 -20.562 1.00 75.06 115 ASN A O 1
ATOM 941 N N . ILE A 1 116 ? -23.494 0.276 -20.522 1.00 78.94 116 ILE A N 1
ATOM 942 C CA . ILE A 1 116 ? -24.934 0.194 -20.782 1.00 78.94 116 ILE A CA 1
ATOM 943 C C . ILE A 1 116 ? -25.598 -0.398 -19.544 1.00 78.94 116 ILE A C 1
ATOM 945 O O . ILE A 1 116 ? -25.444 -1.579 -19.240 1.00 78.94 116 ILE A O 1
ATOM 949 N N . PHE A 1 117 ? -26.356 0.437 -18.838 1.00 82.38 117 PHE A N 1
ATOM 950 C CA . PHE A 1 117 ? -27.203 -0.003 -17.738 1.00 82.38 117 PHE A CA 1
ATOM 951 C C . PHE A 1 117 ? -28.502 -0.577 -18.296 1.00 82.38 117 PHE A C 1
ATOM 953 O O . PHE A 1 117 ? -29.146 0.039 -19.146 1.00 82.38 117 PHE A O 1
ATOM 960 N N . VAL A 1 118 ? -28.888 -1.747 -17.799 1.00 86.25 118 VAL A N 1
ATOM 961 C CA . VAL A 1 118 ? -30.124 -2.429 -18.184 1.00 86.25 118 VAL A CA 1
ATOM 962 C C . VAL A 1 118 ? -30.939 -2.790 -16.947 1.00 86.25 118 VAL A C 1
ATOM 964 O O . VAL A 1 118 ? -30.378 -2.934 -15.860 1.00 86.25 118 VAL A O 1
ATOM 967 N N . GLU A 1 119 ? -32.257 -2.929 -17.096 1.00 86.06 119 GLU A N 1
ATOM 968 C CA . GLU A 1 119 ? -33.165 -3.171 -15.968 1.00 86.06 119 GLU A CA 1
ATOM 969 C C . GLU A 1 119 ? -33.021 -4.603 -15.418 1.00 86.06 119 GLU A C 1
ATOM 971 O O . GLU A 1 119 ? -33.201 -4.837 -14.222 1.00 86.06 119 GLU A O 1
ATOM 976 N N . GLY A 1 120 ? -32.616 -5.563 -16.263 1.00 84.44 120 GLY A N 1
ATOM 977 C CA . GLY A 1 120 ? -32.328 -6.935 -15.843 1.00 84.44 120 GLY A CA 1
ATOM 978 C C . GLY A 1 120 ? -31.604 -7.798 -16.884 1.00 84.44 120 GLY A C 1
ATOM 979 O O . GLY A 1 120 ? -31.295 -7.367 -17.993 1.00 84.44 120 GLY A O 1
ATOM 980 N N . GLU A 1 121 ? -31.346 -9.064 -16.533 1.00 78.81 121 GLU A N 1
ATOM 981 C CA . GLU A 1 121 ? -30.559 -10.000 -17.365 1.00 78.81 121 GLU A CA 1
ATOM 982 C C . GLU A 1 121 ? -31.204 -10.280 -18.737 1.00 78.81 121 GLU A C 1
ATOM 984 O O . GLU A 1 121 ? -30.514 -10.584 -19.710 1.00 78.81 121 GLU A O 1
ATOM 989 N N . CYS A 1 122 ? -32.530 -10.151 -18.841 1.00 85.06 122 CYS A N 1
ATOM 990 C CA . CYS A 1 122 ? -33.249 -10.324 -20.103 1.00 85.06 122 CYS A CA 1
ATOM 991 C C . CYS A 1 122 ? -32.828 -9.265 -21.137 1.00 85.06 122 CYS A C 1
ATOM 993 O O . CYS A 1 122 ? -32.480 -9.600 -22.269 1.00 85.06 122 CYS A O 1
ATOM 995 N N . ASP A 1 123 ? -32.771 -8.001 -20.717 1.00 89.12 123 ASP A N 1
ATOM 996 C CA . ASP A 1 123 ? -32.390 -6.868 -21.561 1.00 89.12 123 ASP A CA 1
ATOM 997 C C . ASP A 1 123 ? -30.937 -6.985 -22.012 1.00 89.12 123 ASP A C 1
ATOM 999 O O . ASP A 1 123 ? -30.630 -6.817 -23.193 1.00 89.12 123 ASP A O 1
ATOM 1003 N N . LYS A 1 124 ? -30.045 -7.364 -21.088 1.00 85.62 124 LYS A N 1
ATOM 1004 C CA . LYS A 1 124 ? -28.634 -7.633 -21.389 1.00 85.62 124 LYS A CA 1
ATOM 1005 C C . LYS A 1 124 ? -28.494 -8.638 -22.532 1.00 85.62 124 LYS A C 1
ATOM 1007 O O . LYS A 1 124 ? -27.754 -8.394 -23.483 1.00 85.62 124 LYS A O 1
ATOM 1012 N N . ASN A 1 125 ? -29.236 -9.742 -22.470 1.00 83.38 125 ASN A N 1
ATOM 1013 C CA . ASN A 1 125 ? -29.191 -10.786 -23.492 1.00 83.38 125 ASN A CA 1
ATOM 1014 C C . ASN A 1 125 ? -29.743 -10.314 -24.842 1.00 83.38 125 ASN A C 1
ATOM 1016 O O . ASN A 1 125 ? -29.206 -10.688 -25.884 1.00 83.38 125 ASN A O 1
ATOM 1020 N N . ILE A 1 126 ? -30.785 -9.478 -24.851 1.00 84.69 126 ILE A N 1
ATOM 1021 C CA . ILE A 1 126 ? -31.320 -8.889 -26.087 1.00 84.69 126 ILE A CA 1
ATOM 1022 C C . ILE A 1 126 ? -30.279 -7.972 -26.734 1.00 84.69 126 ILE A C 1
ATOM 1024 O O . ILE A 1 126 ? -30.011 -8.108 -27.928 1.00 84.69 126 ILE A O 1
ATOM 1028 N N . PHE A 1 127 ? -29.654 -7.085 -25.956 1.00 83.12 127 PHE A N 1
ATOM 1029 C CA . PHE A 1 127 ? -28.627 -6.172 -26.460 1.00 83.12 127 PHE A CA 1
ATOM 1030 C C . PHE A 1 127 ? -27.404 -6.916 -26.998 1.00 83.12 127 PHE A C 1
ATOM 1032 O O . PHE A 1 127 ? -26.957 -6.628 -28.107 1.00 83.12 127 PHE A O 1
ATOM 1039 N N . LEU A 1 128 ? -26.896 -7.911 -26.266 1.00 80.50 128 LEU A N 1
ATOM 1040 C CA . LEU A 1 128 ? -25.755 -8.714 -26.711 1.00 80.50 128 LEU A CA 1
ATOM 1041 C C . LEU A 1 128 ? -26.053 -9.471 -28.014 1.00 80.50 128 LEU A C 1
ATOM 1043 O O . LEU A 1 128 ? -25.193 -9.527 -28.892 1.00 80.50 128 LEU A O 1
ATOM 1047 N N . ASN A 1 129 ? -27.272 -9.998 -28.171 1.00 78.62 129 ASN A N 1
ATOM 1048 C CA . ASN A 1 129 ? -27.702 -10.656 -29.407 1.00 78.62 129 ASN A CA 1
ATOM 1049 C C . ASN A 1 129 ? -27.872 -9.677 -30.578 1.00 78.62 129 ASN A C 1
ATOM 1051 O O . ASN A 1 129 ? -27.535 -10.005 -31.710 1.00 78.62 129 ASN A O 1
ATOM 1055 N N . TYR A 1 130 ? -28.366 -8.463 -30.331 1.00 79.00 130 TYR A N 1
ATOM 1056 C CA . TYR A 1 130 ? -28.480 -7.445 -31.379 1.00 79.00 130 TYR A CA 1
ATOM 1057 C C . TYR A 1 130 ? -27.112 -6.960 -31.866 1.00 79.00 130 TYR A C 1
ATOM 1059 O O . TYR A 1 130 ? -26.892 -6.836 -33.069 1.00 79.00 130 TYR A O 1
ATOM 1067 N N . VAL A 1 131 ? -26.181 -6.709 -30.942 1.00 77.06 131 VAL A N 1
ATOM 1068 C CA . VAL A 1 131 ? -24.820 -6.260 -31.271 1.00 77.06 131 VAL A CA 1
ATOM 1069 C C . VAL A 1 131 ? -24.032 -7.360 -31.983 1.00 77.06 131 VAL A C 1
ATOM 1071 O O . VAL A 1 131 ? -23.269 -7.063 -32.901 1.00 77.06 131 VAL A O 1
ATOM 1074 N N . SER A 1 132 ? -24.227 -8.631 -31.618 1.00 67.94 132 SER A N 1
ATOM 1075 C CA . SER A 1 132 ? -23.552 -9.747 -32.289 1.00 67.94 132 SER A CA 1
ATOM 1076 C C . SER A 1 132 ? -24.025 -9.955 -33.732 1.00 67.9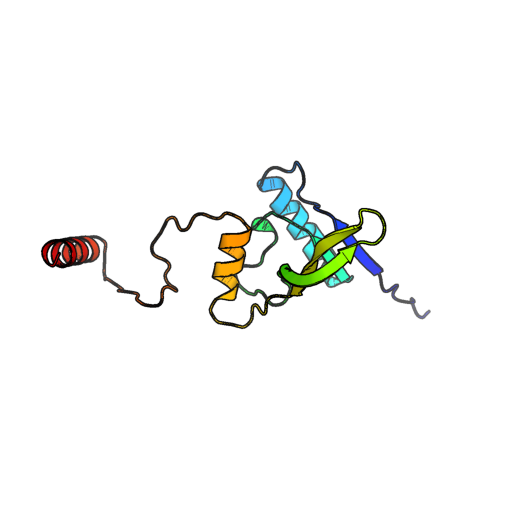4 132 SER A C 1
ATOM 1078 O O . SER A 1 132 ? -23.217 -10.352 -34.565 1.00 67.94 132 SER A O 1
ATOM 1080 N N . CYS A 1 133 ? -25.277 -9.614 -34.055 1.00 60.62 133 CYS A N 1
ATOM 1081 C CA . CYS A 1 133 ? -25.809 -9.631 -35.424 1.00 60.62 133 CYS A CA 1
ATOM 1082 C C . CYS A 1 133 ? -25.357 -8.453 -36.309 1.00 60.62 133 CYS A C 1
ATOM 1084 O O . CYS A 1 133 ? -25.646 -8.461 -37.504 1.00 60.62 133 CYS A O 1
ATOM 1086 N N . LEU A 1 134 ? -24.695 -7.436 -35.747 1.00 57.88 134 LEU A N 1
ATOM 1087 C CA . LEU A 1 134 ? -24.174 -6.276 -36.487 1.00 57.88 134 LEU A CA 1
ATOM 1088 C C . LEU A 1 134 ? -22.694 -6.427 -36.898 1.00 57.88 134 LEU A C 1
ATOM 1090 O O . LEU A 1 134 ? -22.146 -5.507 -37.508 1.00 57.88 134 LEU A O 1
ATOM 1094 N N . LYS A 1 135 ? -22.056 -7.559 -36.571 1.00 45.47 135 LYS A N 1
ATOM 1095 C CA . LYS A 1 135 ? -20.750 -7.979 -37.107 1.00 45.47 135 LYS A CA 1
ATOM 1096 C C . LYS A 1 135 ? -20.932 -8.854 -38.341 1.00 45.47 135 LYS A C 1
ATOM 1098 O O . LYS A 1 135 ? -20.101 -8.704 -39.263 1.00 45.47 135 LYS A O 1
#

Secondary structure (DSSP, 8-state):
--------EEEES-TTTT--HHHHHHHHHHHHHHHTTSEEEE--S-GGGS-TT-GGG--EEEEEEEEEEEETTTTEEEEEEEEEEE-SSSTTHHHHHHHHTT----S--TTSSS----SSHHHHHHHHHHHHTT-

pLDDT: mean 82.13, std 13.84, range [36.25, 97.19]

Foldseek 3Di:
DPPPLPADEAEEEAPCPPPDPVVVLVVLVVQVVVVVRYHYHYDHLDCSNADPVDCPVPWDKDWDFADWDQDVVVRDTDTDIDIDTDDLVPLCNVVVSCVSSVPDPPDDDPSPPDDDDDPDPVVVVVVVVVVVVVD